Protein AF-A7SAF2-F1 (afdb_monomer)

Radius of gyration: 16.88 Å; Cα contacts (8 Å, |Δi|>4): 265; chains: 1; bounding box: 39×34×46 Å

InterPro domains:
  IPR001452 SH3 domain [PF00018] (9-54)
  IPR001452 SH3 domain [PF00018] (79-121)
  IPR001452 SH3 domain [PR00452] (86-101)
  IPR001452 SH3 domain [PR00452] (103-112)
  IPR001452 SH3 domain [PR00452] (115-127)
  IPR001452 SH3 domain [PS50002] (3-62)
  IPR001452 SH3 domain [PS50002] (69-127)
  IPR001452 SH3 domain [SM00326] (6-61)
  IPR001452 SH3 domain [SM00326] (72-127)
  IPR036028 SH3-like domain superfamily [SSF50044] (4-62)
  IPR036028 SH3-like domain superfamily [SSF50044] (69-125)
  IPR051228 NADPH Oxidase and PX Domain-Containing [PTHR15706] (1-126)

Foldseek 3Di:
DPDQFFKKFFQDFDDDPDPQADTDDGGFIWGFDDDDPVQWTWTDGVNDTHIDGNVRIAGPPPVGVCVPPPWQKWAQCDWDDDPDPQADTDDHGFMWTFPADDPVQWTFIAGPVRDTHTDGNVRTHSD

Secondary structure (DSSP, 8-state):
----PEEEEE-S-B---STTBPPB-TT-EEEEEEE-TTSEEEEEETTEEEEEEGGGEEETTS--TT-STT-EEEEE-S-B--SSTTB--B-TT-EEEEEEE-TTSEEEEEETT--EEEEEGGGEE--

pLDDT: mean 86.02, std 12.87, range [39.53, 97.69]

Solvent-accessible surface area (backbone atoms only — not comparable to full-atom values): 7210 Å² total; per-residue (Å²): 1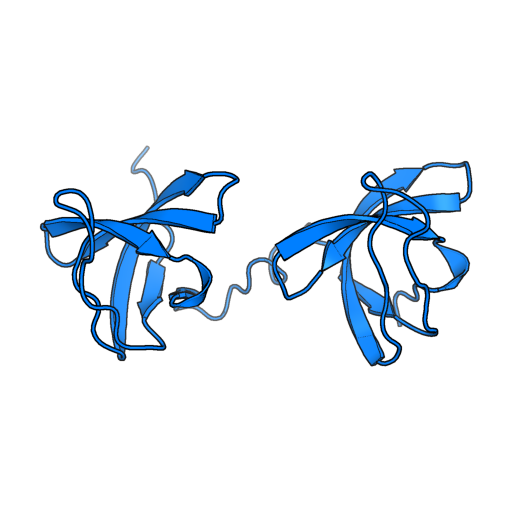31,85,83,84,59,55,51,26,26,25,72,44,70,38,78,52,86,52,93,62,34,40,73,43,49,52,74,40,66,30,36,46,76,42,83,49,97,85,49,42,28,34,29,37,44,96,86,48,75,22,37,38,59,44,93,34,49,41,53,62,81,71,54,43,94,68,60,44,92,82,49,46,60,27,39,25,78,37,72,42,78,51,90,53,88,66,34,39,64,41,53,56,78,41,58,32,34,55,79,42,83,48,92,88,44,45,23,35,29,35,40,88,85,70,49,69,18,36,34,62,43,93,32,51,40,71,126

Structure (mmCIF, N/CA/C/O backbone):
data_AF-A7SAF2-F1
#
_entry.id   AF-A7SAF2-F1
#
loop_
_atom_site.group_PDB
_atom_site.id
_atom_site.type_symbol
_atom_site.label_atom_id
_atom_site.label_alt_id
_atom_site.label_comp_id
_atom_site.label_asym_id
_atom_site.label_entity_id
_atom_site.label_seq_id
_atom_site.pdbx_PDB_ins_code
_atom_site.Cartn_x
_atom_site.Cartn_y
_atom_site.Cartn_z
_atom_site.occupancy
_atom_site.B_iso_or_equiv
_atom_site.auth_seq_id
_atom_site.auth_comp_id
_atom_site.auth_asym_id
_atom_site.auth_atom_id
_atom_site.pdbx_PDB_model_num
ATOM 1 N N . GLU A 1 1 ? -13.493 24.081 5.739 1.00 39.53 1 GLU A N 1
ATOM 2 C CA . GLU A 1 1 ? -14.366 23.139 5.001 1.00 39.53 1 GLU A CA 1
ATOM 3 C C . GLU A 1 1 ? -14.727 21.943 5.888 1.00 39.53 1 GLU A C 1
ATOM 5 O O . GLU A 1 1 ? -14.028 21.758 6.883 1.00 39.53 1 GLU A O 1
ATOM 10 N N . PRO A 1 2 ? -15.789 21.156 5.610 1.00 46.47 2 PRO A N 1
ATOM 11 C CA . PRO A 1 2 ? -15.938 19.847 6.243 1.00 46.47 2 PRO A CA 1
ATOM 12 C C . PRO A 1 2 ? -14.807 18.931 5.760 1.00 46.47 2 PRO A C 1
ATOM 14 O O . PRO A 1 2 ? -14.522 18.875 4.567 1.00 46.47 2 PRO A O 1
ATOM 17 N N . ILE A 1 3 ? -14.146 18.249 6.690 1.00 53.81 3 ILE A N 1
ATOM 18 C CA . ILE A 1 3 ? -13.147 17.231 6.366 1.00 53.81 3 ILE A CA 1
ATOM 19 C C . ILE A 1 3 ? -13.946 16.025 5.864 1.00 53.81 3 ILE A C 1
ATOM 21 O O . ILE A 1 3 ? -14.709 15.446 6.636 1.00 53.81 3 ILE A O 1
ATOM 25 N N . LEU A 1 4 ? -13.857 15.705 4.572 1.00 65.19 4 LEU A N 1
ATOM 26 C CA . LEU A 1 4 ? -14.392 14.445 4.060 1.00 65.19 4 LEU A CA 1
ATOM 27 C C . LEU A 1 4 ? -13.467 13.336 4.573 1.00 65.19 4 LEU A C 1
ATOM 29 O O . LEU A 1 4 ? -12.283 13.340 4.248 1.00 65.19 4 LEU A O 1
ATOM 33 N N . LEU A 1 5 ? -13.984 12.444 5.415 1.00 71.31 5 LEU A N 1
ATOM 34 C CA . LEU A 1 5 ? -13.257 11.248 5.831 1.00 71.31 5 LEU A CA 1
ATOM 35 C C . LEU A 1 5 ? -13.459 10.160 4.772 1.00 71.31 5 LEU A C 1
ATOM 37 O O . LEU A 1 5 ? -14.546 10.042 4.204 1.00 71.31 5 LEU A O 1
ATOM 41 N N . GLU A 1 6 ? -12.413 9.386 4.489 1.00 81.88 6 GLU A N 1
ATOM 42 C CA . GLU A 1 6 ? -12.507 8.264 3.555 1.00 81.88 6 GLU A CA 1
ATOM 43 C C . GLU A 1 6 ? -13.240 7.090 4.221 1.00 81.88 6 GLU A C 1
ATOM 45 O O . GLU A 1 6 ? -12.875 6.674 5.324 1.00 81.88 6 GLU A O 1
ATOM 50 N N . GLN A 1 7 ? -14.247 6.530 3.545 1.00 88.06 7 GLN A N 1
ATOM 51 C CA . GLN A 1 7 ? -15.002 5.384 4.051 1.00 88.06 7 GLN A CA 1
ATOM 52 C C . GLN A 1 7 ? -14.428 4.058 3.574 1.00 88.06 7 GLN A C 1
ATOM 54 O O . GLN A 1 7 ? -14.277 3.815 2.376 1.00 88.06 7 GLN A O 1
ATOM 59 N N . TYR A 1 8 ? -14.210 3.157 4.527 1.00 90.19 8 TYR A N 1
ATOM 60 C CA . 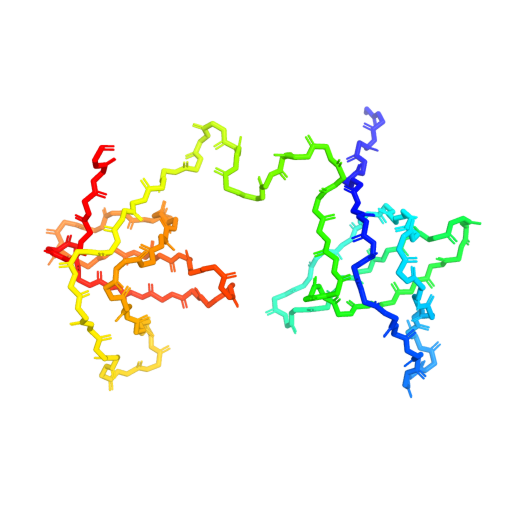TYR A 1 8 ? -13.754 1.798 4.272 1.00 90.19 8 TYR A CA 1
ATOM 61 C C . TYR A 1 8 ? -14.736 0.783 4.846 1.00 90.19 8 TYR A C 1
ATOM 63 O O . TYR A 1 8 ? -15.403 1.020 5.850 1.00 90.19 8 TYR A O 1
ATOM 71 N N . VAL A 1 9 ? -14.828 -0.369 4.197 1.00 90.94 9 VAL A N 1
ATOM 72 C CA . VAL A 1 9 ? -15.553 -1.550 4.639 1.00 90.94 9 VAL A CA 1
ATOM 73 C C . VAL A 1 9 ? -14.563 -2.516 5.267 1.00 90.94 9 VAL A C 1
ATOM 75 O O . VAL A 1 9 ? -13.537 -2.859 4.689 1.00 90.94 9 VAL A O 1
ATOM 78 N N . VAL A 1 10 ? -14.892 -2.996 6.454 1.00 91.62 10 VAL A N 1
ATOM 79 C CA . VAL A 1 10 ? -14.172 -4.090 7.091 1.00 91.62 10 VAL A CA 1
ATOM 80 C C . VAL A 1 10 ? -14.426 -5.367 6.300 1.00 91.62 10 VAL A C 1
ATOM 82 O O . VAL A 1 10 ? -15.571 -5.798 6.177 1.00 91.62 10 VAL A O 1
ATOM 85 N N . ILE A 1 11 ? -13.376 -6.024 5.826 1.00 89.31 11 ILE A N 1
ATOM 86 C CA . ILE A 1 11 ? -13.491 -7.288 5.082 1.00 89.31 11 ILE A CA 1
ATOM 87 C C . ILE A 1 11 ? -13.254 -8.526 5.942 1.00 89.31 11 ILE A C 1
ATOM 89 O O . ILE A 1 11 ? -13.710 -9.615 5.602 1.00 89.31 11 ILE A O 1
ATOM 93 N N . THR A 1 12 ? -12.575 -8.368 7.079 1.00 88.38 12 THR A N 1
ATOM 94 C CA . THR A 1 12 ? -12.246 -9.464 7.998 1.00 88.38 12 THR A CA 1
ATOM 95 C C . THR A 1 12 ? -12.494 -9.043 9.445 1.00 88.38 12 THR A C 1
ATOM 97 O O . THR A 1 12 ?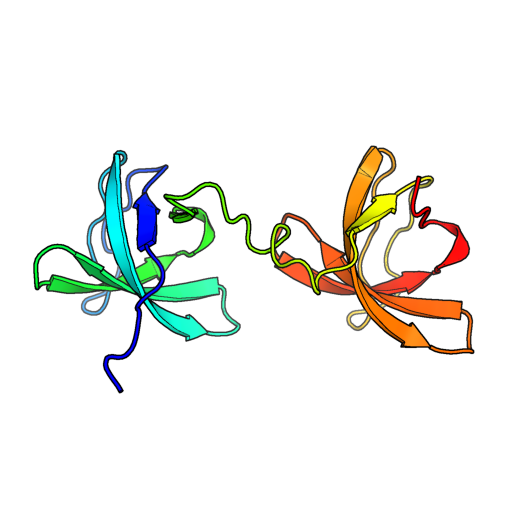 -12.195 -7.917 9.832 1.00 88.38 12 THR A O 1
ATOM 100 N N . ASP A 1 13 ? -13.022 -9.953 10.266 1.00 89.25 13 ASP A N 1
ATOM 101 C CA . ASP A 1 13 ? -13.207 -9.712 11.700 1.00 89.25 13 ASP A CA 1
ATOM 102 C C . ASP A 1 13 ? -11.854 -9.486 12.397 1.00 89.25 13 ASP A C 1
ATOM 104 O O . ASP A 1 13 ? -10.936 -10.302 12.278 1.00 89.25 13 ASP A O 1
ATOM 108 N N . TYR A 1 14 ? -11.751 -8.426 13.200 1.00 89.25 14 TYR A N 1
ATOM 109 C CA . TYR A 1 14 ? -10.584 -8.151 14.038 1.00 89.25 14 TYR A CA 1
ATOM 110 C C . TYR A 1 14 ? -11.006 -8.033 15.500 1.00 89.25 14 TYR A C 1
ATOM 112 O O . TYR A 1 14 ? -11.898 -7.262 15.858 1.00 89.25 14 TYR A O 1
ATOM 120 N N . LYS A 1 15 ? -10.348 -8.799 16.372 1.00 89.81 15 LYS A N 1
ATOM 121 C CA . LYS A 1 15 ? -10.524 -8.671 17.820 1.00 89.81 15 LYS A CA 1
ATOM 122 C C . LYS A 1 15 ? -9.405 -7.819 18.375 1.00 89.81 15 LYS A C 1
ATOM 124 O O . LYS A 1 15 ? -8.238 -8.164 18.202 1.00 89.81 15 LYS A O 1
ATOM 129 N N . LYS A 1 16 ? -9.780 -6.759 19.089 1.00 87.31 16 LYS A N 1
ATOM 130 C CA . LYS A 1 16 ? -8.829 -5.836 19.700 1.00 87.31 16 LYS A CA 1
ATOM 131 C C . LYS A 1 16 ? -7.799 -6.585 20.544 1.00 87.31 16 LYS A C 1
ATOM 133 O O . LYS A 1 16 ? -8.163 -7.428 21.370 1.00 87.31 16 LYS A O 1
ATOM 138 N N . THR A 1 17 ? -6.522 -6.274 20.343 1.00 82.25 17 THR A N 1
ATOM 139 C CA . THR A 1 17 ? -5.417 -6.892 21.093 1.00 82.25 17 THR A CA 1
ATOM 140 C C . THR A 1 17 ? -4.834 -5.933 22.123 1.00 82.25 17 THR A C 1
ATOM 142 O O . THR A 1 17 ? -4.358 -6.369 23.172 1.00 82.25 17 THR A O 1
ATOM 145 N N . GLN A 1 18 ? -4.942 -4.626 21.873 1.00 83.62 18 GLN A N 1
ATOM 146 C CA . GLN A 1 18 ? -4.506 -3.569 22.780 1.00 83.62 18 GLN A CA 1
ATOM 147 C C . GLN A 1 18 ? -5.678 -2.700 23.246 1.00 83.62 18 GLN A C 1
ATOM 149 O O . GLN A 1 18 ? -6.766 -2.701 22.679 1.00 83.62 18 GLN A O 1
ATOM 154 N N . GLN A 1 19 ? -5.456 -1.919 24.306 1.00 81.62 19 GLN A N 1
ATOM 155 C CA . GLN A 1 19 ? -6.486 -1.029 24.856 1.00 81.62 19 GLN A CA 1
ATOM 156 C C . GLN A 1 19 ? -6.921 0.069 23.872 1.00 81.62 19 GLN A C 1
ATOM 158 O O . GLN A 1 19 ? -8.042 0.555 23.971 1.00 81.62 19 GLN A O 1
ATOM 163 N N . LYS A 1 20 ? -6.032 0.460 22.952 1.00 83.19 20 LYS A N 1
ATOM 164 C CA . LYS A 1 20 ? -6.261 1.512 21.953 1.00 83.19 20 LYS A CA 1
ATOM 165 C C . LYS A 1 20 ? -6.853 0.985 20.642 1.00 83.19 20 LYS A C 1
ATOM 167 O O . LYS A 1 20 ? -7.105 1.779 19.739 1.00 83.19 20 LYS A O 1
ATOM 172 N N . ASP A 1 21 ? -7.032 -0.327 20.544 1.00 87.50 21 ASP A N 1
ATOM 173 C CA . ASP A 1 21 ? -7.546 -0.985 19.355 1.00 87.50 21 ASP A CA 1
ATOM 174 C C . ASP A 1 21 ? -9.073 -1.014 19.368 1.00 87.50 21 ASP A C 1
ATOM 176 O O . ASP A 1 21 ? -9.705 -1.126 20.428 1.00 87.50 21 ASP A O 1
ATOM 180 N N . LEU A 1 22 ? -9.654 -1.026 18.174 1.00 88.31 22 LEU A N 1
ATOM 181 C CA . LEU A 1 22 ? -11.081 -1.232 17.979 1.00 88.31 22 LEU A CA 1
ATOM 182 C C . LEU A 1 22 ? -11.384 -2.703 17.651 1.00 88.31 22 LEU A C 1
ATOM 184 O O . LEU A 1 22 ? -10.570 -3.388 17.035 1.00 88.31 22 LEU A O 1
ATOM 188 N N . ASN A 1 23 ? -12.560 -3.206 18.034 1.00 88.69 23 ASN A N 1
ATOM 189 C CA . ASN A 1 23 ? -13.055 -4.455 17.451 1.00 88.69 23 ASN A CA 1
ATOM 190 C C . ASN A 1 23 ? -13.678 -4.152 16.091 1.00 88.69 23 ASN A C 1
ATOM 192 O O . ASN A 1 23 ? -14.505 -3.251 15.990 1.00 88.69 23 ASN A O 1
ATOM 196 N N . LEU A 1 24 ? -13.341 -4.949 15.085 1.00 89.75 24 LEU A N 1
ATOM 197 C CA . LEU A 1 24 ? -13.960 -4.873 13.771 1.00 89.75 24 LEU A CA 1
ATOM 198 C C . LEU A 1 24 ? -14.765 -6.129 13.482 1.00 89.75 24 LEU A C 1
ATOM 200 O O . LEU A 1 24 ? -14.370 -7.242 13.844 1.00 89.75 24 LEU A O 1
ATOM 204 N N . ARG A 1 25 ? -15.874 -5.943 12.773 1.00 92.31 25 ARG A N 1
ATOM 205 C CA . ARG A 1 25 ? -16.660 -7.028 12.204 1.00 92.31 25 ARG A CA 1
ATOM 206 C C . ARG A 1 25 ? -16.782 -6.829 10.703 1.00 92.31 25 ARG A C 1
ATOM 208 O O . ARG A 1 25 ? -17.095 -5.728 10.254 1.00 92.31 25 ARG A O 1
ATOM 215 N N . ALA A 1 26 ? -16.570 -7.896 9.943 1.00 90.31 26 ALA A N 1
ATOM 216 C CA . ALA A 1 26 ? -16.717 -7.891 8.500 1.00 90.31 26 ALA A CA 1
ATOM 217 C C . ALA A 1 26 ? -18.093 -7.333 8.094 1.00 90.31 26 ALA A C 1
ATOM 219 O O . ALA A 1 26 ? -19.131 -7.695 8.659 1.00 90.31 26 ALA A O 1
ATOM 220 N N . GLY A 1 27 ? -18.082 -6.422 7.125 1.00 88.19 27 GLY A N 1
ATOM 221 C CA . GLY A 1 27 ? -19.228 -5.654 6.651 1.00 88.19 27 GLY A CA 1
ATOM 222 C C . GLY A 1 27 ? -19.471 -4.330 7.381 1.00 88.19 27 GLY A C 1
ATOM 223 O O . GLY A 1 27 ? -20.319 -3.562 6.925 1.00 88.19 27 GLY A O 1
ATOM 224 N N . ASN A 1 28 ? -18.769 -4.028 8.482 1.00 92.12 28 ASN A N 1
ATOM 225 C CA . ASN A 1 28 ? -18.844 -2.697 9.088 1.00 92.12 28 ASN A CA 1
ATOM 226 C C . ASN A 1 28 ? -18.223 -1.638 8.180 1.00 92.12 28 ASN A C 1
ATOM 228 O O . ASN A 1 28 ? -17.289 -1.922 7.438 1.00 92.12 28 ASN A O 1
ATOM 232 N N . VAL A 1 29 ? -18.744 -0.418 8.270 1.00 91.44 29 VAL A N 1
ATOM 233 C CA . VAL A 1 29 ? -18.180 0.758 7.607 1.00 91.44 29 VAL A CA 1
ATOM 234 C C . VAL A 1 29 ? -17.482 1.590 8.659 1.00 91.44 29 VAL A C 1
ATOM 236 O O . VAL A 1 29 ? -18.049 1.801 9.727 1.00 91.44 29 VAL A O 1
ATOM 239 N N . VAL A 1 30 ? -16.277 2.043 8.350 1.00 92.19 30 VAL A N 1
ATOM 240 C CA . VAL A 1 30 ? -15.490 2.912 9.215 1.00 92.19 30 VAL A CA 1
ATOM 241 C C . VAL A 1 30 ? -15.055 4.152 8.449 1.00 92.19 30 VAL A C 1
ATOM 243 O O . VAL A 1 30 ? -14.757 4.071 7.255 1.00 92.19 30 VAL A O 1
ATOM 246 N N . ASP A 1 31 ? -14.993 5.281 9.145 1.00 90.44 31 ASP A N 1
ATOM 247 C CA . ASP A 1 31 ? -14.415 6.514 8.620 1.00 90.44 31 ASP A CA 1
ATOM 248 C C . ASP A 1 31 ? -12.937 6.582 9.035 1.00 90.44 31 ASP A C 1
ATOM 250 O O . ASP A 1 31 ? -12.607 6.546 10.225 1.00 90.44 31 ASP A O 1
ATOM 254 N N . VAL A 1 32 ? -12.022 6.659 8.067 1.00 89.19 32 VAL A N 1
ATOM 255 C CA . VAL A 1 32 ? -10.580 6.737 8.341 1.00 89.19 32 VAL A CA 1
ATOM 256 C C . VAL A 1 32 ? -10.199 8.172 8.686 1.00 89.19 32 VAL A C 1
ATOM 258 O O . VAL A 1 32 ? -10.348 9.084 7.877 1.00 89.19 32 VAL A O 1
ATOM 261 N N . ILE A 1 33 ? -9.668 8.359 9.895 1.00 88.75 33 ILE A N 1
ATOM 262 C CA . ILE A 1 33 ? -9.240 9.662 10.422 1.00 88.75 33 ILE A CA 1
ATOM 263 C C . ILE A 1 33 ? -7.739 9.866 10.225 1.00 88.75 33 ILE A C 1
ATOM 265 O O . ILE A 1 33 ? -7.297 10.971 9.912 1.00 88.75 33 ILE A O 1
ATOM 269 N N . GLN A 1 34 ? -6.936 8.821 10.442 1.00 85.06 34 GLN A N 1
ATOM 270 C CA . GLN A 1 34 ? -5.481 8.909 10.327 1.00 85.06 34 GLN A CA 1
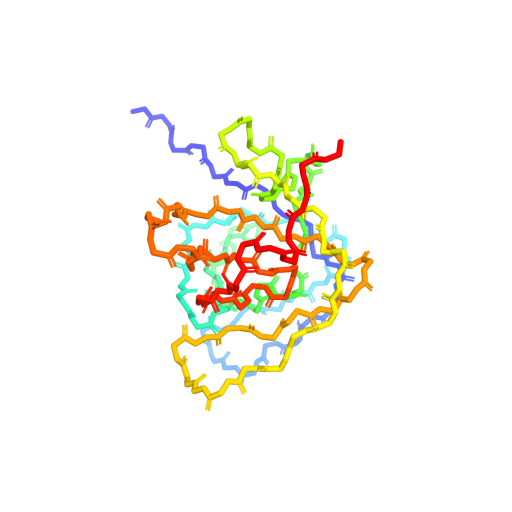ATOM 271 C C . GLN A 1 34 ? -4.884 7.591 9.842 1.00 85.06 34 GLN A C 1
ATOM 273 O O . GLN A 1 34 ? -5.136 6.540 10.422 1.00 85.06 34 GLN A O 1
ATOM 278 N N . LYS A 1 35 ? -4.012 7.663 8.835 1.00 84.81 35 LYS A N 1
ATOM 279 C CA . LYS A 1 35 ? -3.182 6.543 8.377 1.00 84.81 35 LYS A CA 1
ATOM 280 C C . LYS A 1 35 ? -1.772 6.704 8.949 1.00 84.81 35 LYS A C 1
ATOM 282 O O . LYS A 1 35 ? -1.264 7.823 9.018 1.00 84.81 35 LYS A O 1
ATOM 287 N N . ASN A 1 36 ? -1.144 5.618 9.389 1.00 79.62 36 ASN A N 1
ATOM 288 C CA . ASN A 1 36 ? 0.277 5.623 9.731 1.00 79.62 36 ASN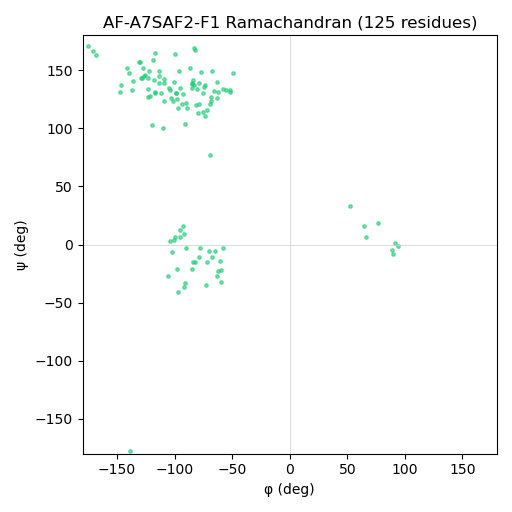 A CA 1
ATOM 289 C C . ASN A 1 36 ? 1.062 4.651 8.844 1.00 79.62 36 ASN A C 1
ATOM 291 O O . ASN A 1 36 ? 0.504 3.712 8.278 1.00 79.62 36 ASN A O 1
ATOM 295 N N . GLU A 1 37 ? 2.371 4.874 8.755 1.00 73.62 37 GLU A N 1
ATOM 296 C CA . GLU A 1 37 ? 3.290 4.098 7.908 1.00 73.62 37 GLU A CA 1
ATOM 297 C C . GLU A 1 37 ? 3.474 2.647 8.381 1.00 73.62 37 GLU A C 1
ATOM 299 O O . GLU A 1 37 ? 4.036 1.821 7.674 1.00 73.62 37 GLU A O 1
ATOM 304 N N . HIS A 1 38 ? 2.991 2.304 9.579 1.00 76.44 38 HIS A N 1
ATOM 305 C CA . HIS A 1 38 ? 3.130 0.969 10.159 1.00 76.44 38 HIS A CA 1
ATOM 306 C C . HIS A 1 38 ? 1.936 0.059 9.813 1.00 76.44 38 HIS A C 1
ATOM 308 O O . HIS A 1 38 ? 1.796 -1.017 10.397 1.00 76.44 38 HIS A O 1
ATOM 314 N N . GLY A 1 39 ? 1.046 0.495 8.914 1.00 81.00 39 GLY A N 1
ATOM 315 C CA . GLY A 1 39 ? -0.123 -0.276 8.484 1.00 81.00 39 GLY A CA 1
ATOM 316 C C . GLY A 1 39 ? -1.270 -0.295 9.497 1.00 81.00 39 GLY A C 1
ATOM 317 O O . GLY A 1 39 ? -2.140 -1.162 9.418 1.00 81.00 39 GLY A O 1
ATOM 318 N N . TRP A 1 40 ? -1.284 0.642 10.451 1.00 89.38 40 TRP A N 1
ATOM 319 C CA . TRP A 1 40 ? -2.3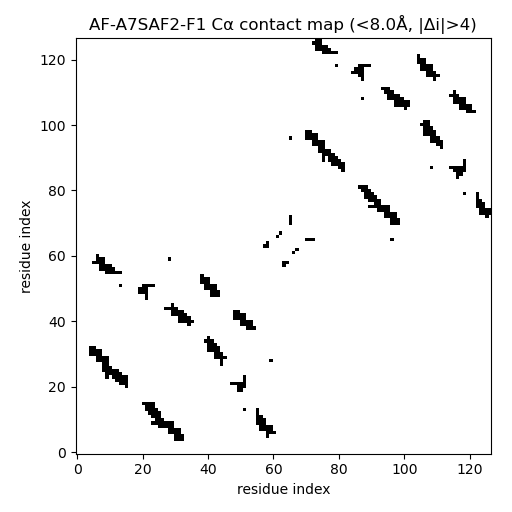89 0.829 11.391 1.00 89.38 40 TRP A CA 1
ATOM 320 C C . TRP A 1 40 ? -3.095 2.141 11.110 1.00 89.38 40 TRP A C 1
ATOM 322 O O . TRP A 1 40 ? -2.464 3.193 11.012 1.00 89.38 40 TRP A O 1
ATOM 332 N N . TRP A 1 41 ? -4.413 2.086 11.003 1.00 91.25 41 TRP A N 1
ATOM 333 C CA . TRP A 1 41 ? -5.242 3.249 10.738 1.00 91.25 41 TRP A CA 1
ATOM 334 C C . TRP A 1 41 ? -6.126 3.539 11.943 1.00 91.25 41 TRP A C 1
ATOM 336 O O . TRP A 1 41 ? -6.634 2.630 12.598 1.00 91.25 41 TRP A O 1
ATOM 346 N N . PHE A 1 42 ? -6.262 4.816 12.270 1.00 90.94 42 PHE A N 1
ATOM 347 C CA . PHE A 1 42 ? -7.168 5.306 13.290 1.00 90.94 42 PHE A CA 1
ATOM 348 C C . PHE A 1 42 ? -8.503 5.616 12.632 1.00 90.94 42 PHE A C 1
ATOM 350 O O . PHE A 1 42 ? -8.558 6.412 11.689 1.00 90.94 42 PHE A O 1
ATOM 357 N N . VAL A 1 43 ? -9.557 4.973 13.121 1.00 93.38 43 VAL A N 1
ATOM 358 C CA . VAL A 1 43 ? -10.878 5.007 12.498 1.00 93.38 43 VAL A CA 1
ATOM 359 C C . VAL A 1 43 ? -11.967 5.351 13.504 1.00 93.38 43 VAL A C 1
ATOM 361 O O . VAL A 1 43 ? -11.790 5.135 14.706 1.00 93.38 43 VAL A O 1
ATOM 364 N N . ASP A 1 44 ? -13.085 5.860 12.994 1.00 92.62 44 ASP A N 1
ATOM 365 C CA . ASP A 1 44 ? -14.360 5.968 13.702 1.00 92.62 44 ASP A CA 1
ATOM 366 C C . ASP A 1 44 ? -15.318 4.874 13.222 1.00 92.62 44 ASP A C 1
ATOM 368 O O . ASP A 1 44 ? -15.560 4.729 12.021 1.00 92.62 44 ASP A O 1
ATOM 372 N N . LEU A 1 45 ? -15.850 4.096 14.162 1.00 90.69 45 LEU A N 1
ATOM 373 C CA . LEU A 1 45 ? -16.935 3.146 13.939 1.00 90.69 45 LEU A CA 1
ATOM 374 C C . LEU A 1 45 ? -18.115 3.547 14.824 1.00 90.69 45 LEU A C 1
ATOM 376 O O . LEU A 1 45 ? -18.113 3.279 16.025 1.00 90.69 45 LEU A O 1
ATOM 380 N N . ASP A 1 46 ? -19.131 4.170 14.230 1.00 88.00 46 ASP A N 1
ATOM 381 C CA . ASP A 1 46 ? -20.363 4.571 14.924 1.00 88.00 46 ASP A CA 1
ATOM 382 C C . ASP A 1 46 ? -20.121 5.401 16.216 1.00 88.00 46 ASP A C 1
ATOM 384 O O . ASP A 1 46 ? -20.885 5.314 17.184 1.00 88.00 46 ASP A O 1
ATOM 388 N N . GLY A 1 47 ? -19.065 6.223 16.249 1.00 86.00 47 GLY A N 1
ATOM 389 C CA . GLY A 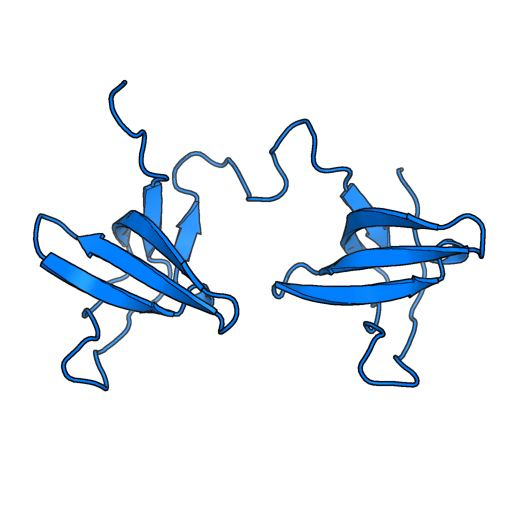1 47 ? -18.668 7.060 17.387 1.00 86.00 47 GLY A CA 1
ATOM 390 C C . GLY A 1 47 ? -17.629 6.424 18.320 1.00 86.00 47 GLY A C 1
ATOM 391 O O . GLY A 1 47 ? -17.230 7.057 19.305 1.00 86.00 47 GLY A O 1
ATOM 392 N N . GLU A 1 48 ? -17.197 5.187 18.058 1.00 91.12 48 GLU A N 1
ATOM 393 C CA . GLU A 1 48 ? -16.097 4.533 18.766 1.00 91.12 48 GLU A CA 1
ATOM 394 C C . GLU A 1 48 ? -14.793 4.676 17.968 1.00 91.12 48 GLU A C 1
ATOM 396 O O . GLU A 1 48 ? -14.653 4.174 16.854 1.00 91.12 48 GLU A O 1
ATOM 401 N N . LEU A 1 49 ? -13.816 5.355 18.572 1.00 92.12 49 LEU A N 1
ATOM 402 C CA . LEU A 1 49 ? -12.522 5.634 17.958 1.00 92.12 49 LEU A CA 1
ATOM 403 C C . LEU A 1 49 ? -11.471 4.603 18.367 1.00 92.12 49 LEU A C 1
ATOM 405 O O . LEU A 1 49 ? -11.302 4.322 19.559 1.00 92.12 49 LEU A O 1
ATOM 409 N N . GLY A 1 50 ? -10.687 4.111 17.410 1.00 92.00 50 GLY A N 1
ATOM 410 C CA . GLY A 1 50 ? -9.606 3.178 17.717 1.00 92.00 50 GLY A CA 1
ATOM 411 C C . GLY A 1 50 ? -8.677 2.878 16.550 1.00 92.00 50 GLY A C 1
ATOM 412 O O . GLY A 1 50 ? -8.957 3.202 15.398 1.00 92.00 50 GLY A O 1
ATOM 413 N N . TRP A 1 51 ? -7.542 2.259 16.872 1.00 92.75 51 TRP A N 1
ATOM 414 C CA . TRP A 1 51 ? -6.584 1.782 15.878 1.00 92.75 51 TRP A CA 1
ATOM 415 C C . TRP A 1 51 ? -6.966 0.397 15.372 1.00 92.75 51 TRP A C 1
ATOM 417 O O . TRP A 1 51 ? -7.339 -0.487 16.148 1.00 92.75 51 TRP A O 1
ATOM 427 N N . VAL A 1 52 ? -6.832 0.204 14.067 1.00 92.12 52 VAL A N 1
ATOM 428 C CA . VAL A 1 52 ? -7.114 -1.063 13.397 1.00 92.12 52 VAL A CA 1
ATOM 429 C C . VAL A 1 52 ? -6.091 -1.343 12.300 1.00 92.12 52 VAL A C 1
ATOM 431 O O . VAL A 1 52 ? -5.517 -0.405 11.745 1.00 92.12 52 VAL A O 1
ATOM 434 N N . PRO A 1 53 ? -5.827 -2.618 11.982 1.00 88.88 53 PRO A N 1
ATOM 435 C CA . PRO A 1 53 ? -4.944 -2.970 10.879 1.00 88.88 53 PRO A CA 1
ATOM 436 C C . PRO A 1 53 ? -5.580 -2.597 9.533 1.00 88.88 53 PRO A C 1
ATOM 438 O O . PRO A 1 53 ? -6.689 -3.030 9.222 1.00 88.88 53 PRO A O 1
ATOM 441 N N . ALA A 1 54 ? -4.849 -1.841 8.713 1.00 86.81 54 ALA A N 1
ATOM 442 C CA . ALA A 1 54 ? -5.295 -1.404 7.389 1.00 86.81 54 ALA A CA 1
ATOM 443 C C . ALA A 1 54 ? -5.618 -2.579 6.454 1.00 86.81 54 ALA A C 1
ATOM 445 O O . ALA A 1 54 ? -6.554 -2.512 5.671 1.00 86.81 54 ALA A O 1
ATOM 446 N N . SER A 1 55 ? -4.908 -3.704 6.601 1.00 85.19 55 SER A N 1
ATOM 447 C CA . SER A 1 55 ? -5.113 -4.921 5.802 1.00 85.19 55 SER A CA 1
ATOM 448 C C . SER A 1 55 ? -6.472 -5.607 6.001 1.00 85.19 55 SER A C 1
ATOM 450 O O . SER A 1 55 ? -6.763 -6.589 5.324 1.00 85.19 55 SER A O 1
ATOM 452 N N . TYR A 1 56 ? -7.294 -5.124 6.938 1.00 88.44 56 TYR A N 1
ATOM 453 C CA . TYR A 1 56 ? -8.638 -5.633 7.223 1.00 88.44 56 TYR A CA 1
ATOM 454 C C . TYR A 1 56 ? -9.726 -4.707 6.657 1.00 88.44 56 TYR A C 1
ATOM 456 O O . TYR A 1 56 ? -10.913 -4.965 6.877 1.00 88.44 56 TYR A O 1
ATOM 464 N N . LEU A 1 57 ? -9.330 -3.642 5.956 1.00 88.50 57 LEU A N 1
ATOM 465 C CA . LEU A 1 57 ? -10.188 -2.602 5.404 1.00 88.50 57 LEU A CA 1
ATOM 466 C C . LEU A 1 57 ? -10.068 -2.569 3.873 1.00 88.50 57 LEU A C 1
ATOM 468 O O . LEU A 1 57 ? -8.976 -2.704 3.332 1.00 88.50 57 LEU A O 1
ATOM 472 N N . GLU A 1 58 ? -11.182 -2.334 3.184 1.00 85.50 58 GLU A N 1
ATOM 473 C CA . GLU A 1 58 ? -11.240 -2.046 1.744 1.00 85.50 58 GLU A CA 1
ATOM 474 C C . GLU A 1 58 ? -12.060 -0.774 1.489 1.00 85.50 58 GLU A C 1
ATOM 476 O O . GLU A 1 58 ? -13.050 -0.557 2.183 1.00 85.50 58 GLU A O 1
ATOM 481 N N . PRO A 1 59 ? -11.709 0.079 0.517 1.00 83.50 59 PRO A N 1
ATOM 482 C CA . PRO A 1 59 ? -12.486 1.282 0.214 1.00 83.50 59 PRO A CA 1
ATOM 483 C C . PRO A 1 59 ? -13.947 0.975 -0.141 1.00 83.50 59 PRO A C 1
ATOM 485 O O . PRO A 1 59 ? -14.236 0.086 -0.943 1.00 83.50 59 PRO A O 1
ATOM 488 N N . ARG A 1 60 ? -14.893 1.728 0.434 1.00 79.62 60 ARG A N 1
ATOM 489 C CA . ARG A 1 60 ? -16.336 1.474 0.270 1.00 79.62 60 ARG A CA 1
ATOM 490 C C . ARG A 1 60 ? -16.878 1.846 -1.110 1.00 79.62 60 ARG A C 1
ATOM 492 O O . ARG A 1 60 ? -17.772 1.162 -1.603 1.00 79.62 60 ARG A O 1
ATOM 499 N N . ASP A 1 61 ? -16.352 2.904 -1.719 1.00 65.94 61 ASP A N 1
ATOM 500 C CA . ASP A 1 61 ? -16.886 3.469 -2.967 1.00 65.94 61 ASP A CA 1
ATOM 501 C C . ASP A 1 61 ? -16.180 2.956 -4.230 1.00 65.94 61 ASP A C 1
ATOM 503 O O . ASP A 1 61 ? -16.357 3.508 -5.313 1.00 65.94 61 ASP A O 1
ATOM 507 N N . GLY A 1 62 ? -15.370 1.898 -4.122 1.00 53.22 62 GLY A N 1
ATOM 508 C CA . GLY A 1 62 ? -14.579 1.413 -5.255 1.00 53.22 62 GLY A CA 1
ATOM 509 C C . GLY A 1 62 ? -13.506 2.405 -5.711 1.00 53.22 62 GLY A C 1
ATOM 510 O O . GLY A 1 62 ? -12.834 2.143 -6.696 1.00 53.22 62 GLY A O 1
ATOM 511 N N . THR A 1 63 ? -13.302 3.504 -4.980 1.00 51.34 63 THR A N 1
ATOM 512 C CA . THR A 1 63 ? -12.072 4.287 -5.017 1.00 51.34 63 THR A CA 1
ATOM 513 C C . THR A 1 63 ? -10.994 3.428 -4.375 1.00 51.34 63 THR A C 1
ATOM 515 O O . THR A 1 63 ? -10.683 3.587 -3.193 1.00 51.34 63 THR A O 1
ATOM 518 N N . SER A 1 64 ? -10.481 2.439 -5.108 1.00 54.19 64 SER A N 1
ATOM 519 C CA . SER A 1 64 ? -9.217 1.831 -4.717 1.00 54.19 64 SER A CA 1
ATOM 520 C C . SER A 1 64 ? -8.226 2.974 -4.456 1.00 54.19 64 SER A C 1
ATOM 522 O O . SER A 1 64 ? -8.297 4.010 -5.118 1.00 54.19 64 SER A O 1
ATOM 524 N N . GLU A 1 65 ? -7.285 2.836 -3.519 1.00 54.94 65 GLU A N 1
ATOM 525 C CA . GLU A 1 65 ? -6.181 3.811 -3.429 1.00 54.94 65 GLU A CA 1
ATOM 526 C C . GLU A 1 65 ? -5.394 3.881 -4.755 1.00 54.94 65 GLU A C 1
ATOM 528 O O . GLU A 1 65 ? -4.522 4.714 -4.885 1.00 54.94 65 GLU A O 1
ATOM 533 N N . PHE A 1 66 ? -5.730 3.057 -5.753 1.00 49.69 66 PHE A N 1
ATOM 534 C CA . PHE A 1 66 ? -5.225 3.029 -7.119 1.00 49.69 66 PHE A CA 1
ATOM 535 C C . PHE A 1 66 ? -6.180 3.661 -8.163 1.00 49.69 66 PHE A C 1
ATOM 537 O O . PHE A 1 66 ? -5.794 3.785 -9.319 1.00 49.69 66 PHE A O 1
ATOM 544 N N . ASP A 1 67 ? -7.402 4.056 -7.781 1.00 50.56 67 ASP A N 1
ATOM 545 C CA . ASP A 1 67 ? -8.422 4.717 -8.624 1.00 50.56 67 ASP A CA 1
ATOM 546 C C . ASP A 1 67 ? -8.388 6.246 -8.498 1.00 50.56 67 ASP A C 1
ATOM 548 O O . ASP A 1 67 ? -9.243 6.945 -9.053 1.00 50.56 67 ASP A O 1
ATOM 552 N N . ASP A 1 68 ? -7.403 6.793 -7.781 1.00 57.81 68 ASP A N 1
ATOM 553 C CA . ASP A 1 68 ? -7.096 8.207 -7.939 1.00 57.81 68 ASP A CA 1
ATOM 554 C C . ASP A 1 68 ? -6.635 8.431 -9.389 1.00 57.81 68 ASP A C 1
ATOM 556 O O . ASP A 1 68 ? -5.710 7.752 -9.846 1.00 57.81 68 ASP A O 1
ATOM 560 N N . PRO A 1 69 ? -7.247 9.358 -10.142 1.00 55.25 69 PRO A N 1
ATOM 561 C CA . PRO A 1 69 ? -6.839 9.636 -11.514 1.00 55.25 69 PRO A CA 1
ATOM 562 C C . PRO A 1 69 ? -5.383 10.126 -11.635 1.00 55.25 69 PRO A C 1
ATOM 564 O O . PRO A 1 69 ? -4.860 10.147 -12.753 1.00 55.25 69 PRO A O 1
ATOM 567 N N . GLU A 1 70 ? -4.728 10.521 -10.536 1.00 62.00 70 GLU A N 1
ATOM 568 C CA . GLU A 1 70 ? -3.295 10.832 -10.495 1.00 62.00 70 GLU A CA 1
ATOM 569 C C . GLU A 1 70 ? -2.399 9.597 -10.289 1.00 62.00 70 GLU A C 1
ATOM 571 O O . GLU A 1 70 ? -1.227 9.638 -10.672 1.00 62.00 70 GLU A O 1
ATOM 576 N N . HIS A 1 71 ? -2.916 8.487 -9.750 1.00 69.38 71 HIS A N 1
ATOM 577 C CA . HIS A 1 71 ? -2.127 7.274 -9.538 1.00 69.38 71 HIS A CA 1
ATOM 578 C C . HIS A 1 71 ? -1.903 6.534 -10.859 1.00 69.38 71 HIS A C 1
ATOM 580 O O . HIS A 1 71 ? -2.816 6.019 -11.506 1.00 69.38 71 HIS A O 1
ATOM 586 N N . VAL A 1 72 ? -0.641 6.476 -11.286 1.00 82.31 72 VAL A N 1
ATOM 587 C CA . VAL A 1 72 ? -0.269 5.835 -12.548 1.00 82.31 72 VAL A CA 1
ATOM 588 C C . VAL A 1 72 ? 0.056 4.366 -12.292 1.00 82.31 72 VAL A C 1
ATOM 590 O O . VAL A 1 72 ? 1.127 4.032 -11.782 1.00 82.31 72 VAL A O 1
ATOM 593 N N . ILE A 1 73 ? -0.875 3.486 -12.664 1.00 89.62 73 ILE A N 1
ATOM 594 C CA . ILE A 1 73 ? -0.730 2.033 -12.520 1.00 89.62 73 ILE A CA 1
ATOM 595 C C . ILE A 1 73 ? 0.058 1.442 -13.690 1.00 89.62 73 ILE A C 1
ATOM 597 O O . ILE A 1 73 ? -0.163 1.799 -14.848 1.00 89.62 73 ILE A O 1
ATOM 601 N N . TYR A 1 74 ? 0.970 0.526 -13.368 1.00 94.12 74 TYR A N 1
ATOM 602 C CA . TYR A 1 74 ? 1.760 -0.256 -14.313 1.00 94.12 74 TYR A CA 1
ATOM 603 C C . TYR A 1 74 ? 1.605 -1.754 -14.028 1.00 94.12 74 TYR A C 1
ATOM 605 O O . TYR A 1 74 ? 1.498 -2.185 -12.877 1.00 94.12 74 TYR A O 1
ATOM 613 N N . TYR A 1 75 ? 1.628 -2.554 -15.088 1.00 94.75 75 TYR A N 1
ATOM 614 C CA . TYR A 1 75 ? 1.687 -4.007 -15.050 1.00 94.75 75 TYR A CA 1
ATOM 615 C C . TYR A 1 75 ? 3.131 -4.472 -14.913 1.00 94.75 75 TYR A C 1
ATOM 617 O O . TYR A 1 75 ? 4.018 -4.013 -15.633 1.00 94.75 75 TYR A O 1
ATOM 625 N N . VAL A 1 76 ? 3.353 -5.428 -14.021 1.00 96.44 76 VAL A N 1
ATOM 626 C CA . VAL A 1 76 ? 4.634 -6.108 -13.883 1.00 96.44 76 VAL A CA 1
ATOM 627 C C . VAL A 1 76 ? 4.744 -7.176 -14.970 1.00 96.44 76 VAL A C 1
ATOM 629 O O . VAL A 1 76 ? 4.021 -8.174 -14.955 1.00 96.44 76 VAL A O 1
ATOM 632 N N . ILE A 1 77 ? 5.667 -6.977 -15.908 1.00 97.06 77 ILE A N 1
ATOM 633 C CA . ILE A 1 77 ? 5.895 -7.852 -17.072 1.00 97.06 77 ILE A CA 1
ATOM 634 C C . ILE A 1 77 ? 7.077 -8.817 -16.895 1.00 97.06 77 ILE A C 1
ATOM 636 O O . ILE A 1 77 ? 7.450 -9.513 -17.836 1.00 97.06 77 ILE A O 1
ATOM 640 N N . GLY A 1 78 ? 7.676 -8.860 -15.705 1.00 96.00 78 GLY A N 1
ATOM 641 C CA . GLY A 1 78 ? 8.689 -9.847 -15.347 1.00 96.00 78 GLY A CA 1
ATOM 642 C C . GLY A 1 78 ? 9.002 -9.840 -13.852 1.00 96.00 78 GLY A C 1
ATOM 643 O O . GLY A 1 78 ? 8.674 -8.893 -13.141 1.00 96.00 78 GLY A O 1
ATOM 644 N N . GLU A 1 79 ? 9.641 -10.901 -13.370 1.00 97.19 79 GLU A N 1
ATOM 645 C CA . GLU A 1 79 ? 9.985 -11.050 -11.952 1.00 97.19 79 GLU A CA 1
ATOM 646 C C . GLU A 1 79 ? 11.313 -10.364 -11.596 1.00 97.19 79 GLU A C 1
ATOM 648 O O . GLU A 1 79 ? 12.308 -10.485 -12.315 1.00 97.19 79 GLU A O 1
ATOM 653 N N . TYR A 1 80 ? 11.344 -9.700 -10.439 1.00 96.88 80 TYR A N 1
ATOM 654 C CA . TYR A 1 80 ? 12.541 -9.089 -9.859 1.00 96.88 80 TYR A CA 1
ATOM 655 C C . TYR A 1 80 ? 12.591 -9.380 -8.357 1.00 96.88 80 TYR A C 1
ATOM 657 O O . TYR A 1 80 ? 11.597 -9.206 -7.656 1.00 96.88 80 TYR A O 1
ATOM 665 N N . ASN A 1 81 ? 13.743 -9.813 -7.845 1.00 96.88 81 ASN A N 1
ATOM 666 C CA . ASN A 1 81 ? 13.956 -9.977 -6.408 1.00 96.88 81 ASN A CA 1
ATOM 667 C C . ASN A 1 81 ? 14.814 -8.819 -5.918 1.00 96.88 81 ASN A C 1
ATOM 669 O O . ASN A 1 81 ? 15.827 -8.527 -6.541 1.00 96.88 81 ASN A O 1
ATOM 673 N N . LYS A 1 82 ? 14.406 -8.194 -4.811 1.00 95.75 82 LYS A N 1
ATOM 674 C CA . LYS A 1 82 ? 15.136 -7.062 -4.237 1.00 95.75 82 LYS A CA 1
ATOM 675 C C . LYS A 1 82 ? 16.540 -7.474 -3.787 1.00 95.75 82 LYS A C 1
ATOM 677 O O . LYS A 1 82 ? 16.694 -8.531 -3.165 1.00 95.75 82 LYS A O 1
ATOM 682 N N . ASP A 1 83 ? 17.517 -6.612 -4.034 1.00 93.75 83 ASP A N 1
ATOM 683 C CA . ASP A 1 83 ? 18.903 -6.793 -3.603 1.00 93.75 83 ASP A CA 1
ATOM 684 C C . ASP A 1 83 ? 19.159 -6.159 -2.224 1.00 93.75 83 ASP A C 1
ATOM 686 O O . ASP A 1 83 ? 19.915 -6.711 -1.417 1.00 93.75 83 ASP A O 1
ATOM 690 N N . ASP A 1 84 ? 18.482 -5.048 -1.903 1.00 95.25 84 ASP A N 1
ATOM 691 C CA . ASP A 1 84 ? 18.551 -4.397 -0.590 1.00 95.25 84 ASP A CA 1
ATOM 692 C C . ASP A 1 84 ? 17.193 -3.883 -0.065 1.00 95.25 84 ASP A C 1
ATOM 694 O O . ASP A 1 84 ? 16.128 -4.137 -0.629 1.00 95.25 84 ASP A O 1
ATOM 698 N N . ASP A 1 85 ? 17.206 -3.237 1.103 1.00 92.81 85 ASP A N 1
ATOM 699 C CA . ASP A 1 85 ? 15.995 -2.801 1.808 1.00 92.81 85 ASP A CA 1
ATOM 700 C C . ASP A 1 85 ? 15.350 -1.523 1.253 1.00 92.81 85 ASP A C 1
ATOM 702 O O . ASP A 1 85 ? 14.222 -1.215 1.634 1.00 92.81 85 ASP A O 1
ATOM 706 N N . SER A 1 86 ? 16.020 -0.803 0.352 1.00 93.06 86 SER A N 1
ATOM 707 C CA . SER A 1 86 ? 15.444 0.324 -0.390 1.00 93.06 86 SER A CA 1
ATOM 708 C C . SER A 1 86 ? 14.623 -0.114 -1.608 1.00 93.06 86 SER A C 1
ATOM 710 O O . SER A 1 86 ? 13.843 0.675 -2.141 1.00 93.06 86 SER A O 1
ATOM 712 N N . GLU A 1 87 ? 14.766 -1.369 -2.030 1.00 96.94 87 GLU A N 1
ATOM 713 C CA . GLU A 1 87 ? 14.125 -1.937 -3.210 1.00 96.94 87 GLU A CA 1
ATOM 714 C C . GLU A 1 87 ? 12.878 -2.766 -2.870 1.00 96.94 87 GLU A C 1
ATOM 716 O O . GLU A 1 87 ? 12.676 -3.223 -1.738 1.00 96.94 87 GLU A O 1
ATOM 721 N N . VAL A 1 88 ? 12.051 -3.031 -3.883 1.00 96.38 88 VAL A N 1
ATOM 722 C CA . VAL A 1 88 ? 10.890 -3.921 -3.771 1.00 96.38 88 VAL A CA 1
ATOM 723 C C . VAL A 1 88 ? 10.955 -5.055 -4.791 1.00 96.38 88 VAL A C 1
ATOM 725 O O . VAL A 1 88 ? 11.414 -4.885 -5.917 1.00 96.38 88 VAL A O 1
ATOM 728 N N . SER A 1 89 ? 10.510 -6.245 -4.380 1.00 96.12 89 SER A N 1
ATOM 729 C CA . SER A 1 89 ? 10.416 -7.392 -5.289 1.00 96.12 89 SER A CA 1
ATOM 730 C C . SER A 1 89 ? 9.165 -7.278 -6.156 1.00 96.12 89 SER A C 1
ATOM 732 O O . SER A 1 89 ? 8.097 -6.920 -5.661 1.00 96.12 89 SER A O 1
ATOM 734 N N . LEU A 1 90 ? 9.306 -7.610 -7.434 1.00 96.50 90 LEU A N 1
ATOM 735 C CA . LEU A 1 90 ? 8.234 -7.626 -8.418 1.00 96.50 90 LEU A CA 1
ATOM 736 C C . LEU A 1 90 ? 7.888 -9.065 -8.789 1.00 96.50 90 LEU A C 1
ATOM 738 O O . LEU A 1 90 ? 8.776 -9.906 -8.956 1.00 96.50 90 LEU A O 1
ATOM 742 N N . LYS A 1 91 ? 6.599 -9.330 -8.989 1.00 95.75 91 LYS A N 1
ATOM 743 C CA . LYS A 1 91 ? 6.108 -10.612 -9.482 1.00 95.75 91 LYS A CA 1
ATOM 744 C C . LYS A 1 91 ? 5.318 -10.416 -10.768 1.00 95.75 91 LYS A C 1
ATOM 746 O O . LYS A 1 91 ? 4.402 -9.598 -10.822 1.00 95.75 91 LYS A O 1
ATOM 751 N N . GLU A 1 92 ? 5.678 -11.176 -11.797 1.00 95.94 92 GLU A N 1
ATOM 752 C CA . GLU A 1 92 ? 5.038 -11.100 -13.109 1.00 95.94 92 GLU A CA 1
ATOM 753 C C . GLU A 1 92 ? 3.520 -11.313 -13.000 1.00 95.94 92 GLU A C 1
ATOM 755 O O . GLU A 1 92 ? 3.044 -12.236 -12.332 1.00 95.94 92 GLU A O 1
ATOM 760 N N . GLY A 1 93 ? 2.764 -10.435 -13.660 1.00 91.75 93 GLY A N 1
ATOM 761 C CA . GLY A 1 93 ? 1.303 -10.438 -13.665 1.00 91.75 93 GLY A CA 1
ATOM 762 C C . GLY A 1 93 ? 0.646 -9.633 -12.541 1.00 91.75 93 GLY A C 1
ATOM 763 O O . GLY A 1 93 ? -0.578 -9.508 -12.546 1.00 91.75 93 GLY A O 1
ATOM 764 N N . GLU A 1 94 ? 1.411 -9.074 -11.600 1.00 93.06 94 GLU A N 1
ATOM 765 C CA . GLU A 1 94 ? 0.891 -8.122 -10.609 1.00 93.06 94 GLU A CA 1
ATOM 766 C C . GLU A 1 94 ? 0.840 -6.690 -11.170 1.00 93.06 94 GLU A C 1
ATOM 768 O O . GLU A 1 94 ? 1.375 -6.394 -12.241 1.00 93.06 94 GLU A O 1
ATOM 773 N N . THR A 1 95 ? 0.179 -5.786 -10.446 1.00 92.50 95 THR A N 1
ATOM 774 C CA . THR A 1 95 ? 0.198 -4.348 -10.737 1.00 92.50 95 THR A CA 1
ATOM 775 C C . THR A 1 95 ? 0.911 -3.593 -9.630 1.00 92.50 95 THR A C 1
ATOM 777 O O . THR A 1 95 ? 0.840 -3.966 -8.456 1.00 92.50 95 THR A O 1
ATOM 780 N N . VAL A 1 96 ? 1.548 -2.490 -9.996 1.00 92.75 96 VAL A N 1
ATOM 781 C CA . VAL A 1 96 ? 2.139 -1.538 -9.057 1.00 92.75 96 VAL A CA 1
ATOM 782 C C . VAL A 1 96 ? 1.714 -0.128 -9.416 1.00 92.75 96 VAL A C 1
ATOM 784 O O . VAL A 1 96 ? 1.375 0.173 -10.559 1.00 92.75 96 VAL A O 1
ATOM 787 N N . GLU A 1 97 ? 1.764 0.747 -8.433 1.00 91.62 97 GLU A N 1
ATOM 788 C CA . GLU A 1 97 ? 1.601 2.177 -8.617 1.00 91.62 97 GLU A CA 1
ATOM 789 C C . GLU A 1 97 ? 2.968 2.845 -8.659 1.00 91.62 97 GLU A C 1
ATOM 791 O O . GLU A 1 97 ? 3.797 2.615 -7.779 1.00 91.62 97 GLU A O 1
ATOM 796 N N . VAL A 1 98 ? 3.204 3.676 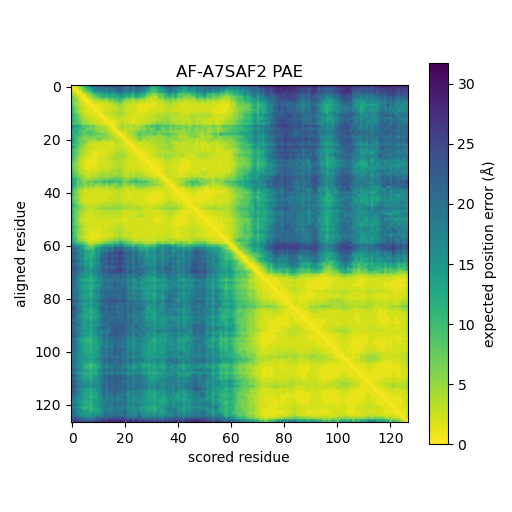-9.671 1.00 92.25 98 VAL A N 1
ATOM 797 C CA . VAL A 1 98 ? 4.448 4.438 -9.789 1.00 92.25 98 VAL A CA 1
ATOM 798 C C . VAL A 1 98 ? 4.296 5.772 -9.067 1.00 92.25 98 VAL A C 1
ATOM 800 O O . VAL A 1 98 ? 3.486 6.607 -9.462 1.00 92.25 98 VAL A O 1
ATOM 803 N N . LEU A 1 99 ? 5.112 5.965 -8.030 1.00 90.00 99 LEU A N 1
ATOM 804 C CA . LEU A 1 99 ? 5.163 7.177 -7.211 1.00 90.00 99 LEU A CA 1
ATOM 805 C C . LEU A 1 99 ? 6.206 8.174 -7.737 1.00 90.00 99 LEU A C 1
ATOM 807 O O . LEU A 1 99 ? 5.991 9.382 -7.690 1.00 90.00 99 LEU A O 1
ATOM 811 N N . GLU A 1 100 ? 7.334 7.671 -8.249 1.00 92.06 100 GLU A N 1
ATOM 812 C CA . GLU A 1 100 ? 8.427 8.488 -8.786 1.00 92.06 100 GLU A CA 1
ATOM 813 C C . GLU A 1 100 ? 9.116 7.787 -9.962 1.00 92.06 100 GLU A C 1
ATOM 815 O O . GLU A 1 100 ? 9.399 6.590 -9.903 1.00 92.06 100 GLU A O 1
ATOM 820 N N . GLN A 1 101 ? 9.420 8.544 -11.021 1.00 93.25 101 GLN A N 1
ATOM 821 C CA . GLN A 1 101 ? 10.173 8.066 -12.182 1.00 93.25 101 GLN A CA 1
ATOM 822 C C . GLN A 1 101 ? 11.557 8.718 -12.211 1.00 93.25 101 GLN A C 1
ATOM 824 O O . GLN A 1 101 ? 11.689 9.860 -12.654 1.00 93.25 101 GLN A O 1
ATOM 829 N N . SER A 1 102 ? 12.588 8.001 -11.755 1.00 93.00 102 SER A N 1
ATOM 830 C CA . SER A 1 102 ? 13.976 8.456 -11.895 1.00 93.00 102 SER A CA 1
ATOM 831 C C . SER A 1 102 ? 14.491 8.239 -13.322 1.00 93.00 102 SER A C 1
ATOM 833 O O . SER A 1 102 ? 14.128 7.276 -14.008 1.00 93.00 102 SER A O 1
ATOM 835 N N . GLU A 1 103 ? 15.385 9.124 -13.767 1.00 94.25 103 GLU A N 1
ATOM 836 C CA . GLU A 1 103 ? 16.058 9.035 -15.070 1.00 94.25 103 GLU A CA 1
ATOM 837 C C . GLU A 1 103 ? 17.107 7.910 -15.129 1.00 94.25 103 GLU A C 1
ATOM 839 O O . GLU A 1 103 ? 17.533 7.517 -16.216 1.00 94.25 103 GLU A O 1
ATOM 844 N N . ASP A 1 104 ? 17.522 7.370 -13.979 1.00 94.88 104 ASP A N 1
ATOM 845 C CA . ASP A 1 104 ? 18.474 6.252 -13.885 1.00 94.88 104 ASP A CA 1
ATOM 846 C C . ASP A 1 104 ? 17.850 4.873 -14.179 1.00 94.88 104 ASP A C 1
ATOM 848 O O . ASP A 1 104 ? 18.562 3.867 -14.232 1.00 94.88 104 ASP A O 1
ATOM 852 N N . GLY A 1 105 ? 16.534 4.829 -14.412 1.00 95.56 105 GLY A N 1
ATOM 853 C CA . GLY A 1 105 ? 15.789 3.615 -14.728 1.00 95.56 105 GLY A CA 1
ATOM 854 C C . GLY A 1 105 ? 15.206 2.886 -13.517 1.00 95.56 105 GLY A C 1
ATOM 855 O O . GLY A 1 105 ? 14.553 1.860 -13.725 1.00 95.56 105 GLY A O 1
ATOM 856 N N . TRP A 1 106 ? 15.378 3.405 -12.300 1.00 97.06 106 TRP A N 1
ATOM 857 C CA . TRP A 1 106 ? 14.748 2.899 -11.081 1.00 97.06 106 TRP A CA 1
ATOM 858 C C . TRP A 1 106 ? 13.561 3.767 -10.697 1.00 97.06 106 TRP A C 1
ATOM 860 O O . TRP A 1 106 ? 13.674 4.976 -10.528 1.00 97.06 106 TRP A O 1
ATOM 870 N N . TRP A 1 107 ? 12.388 3.164 -10.576 1.00 97.06 107 TRP A N 1
ATOM 871 C CA . TRP A 1 107 ? 11.166 3.878 -10.222 1.00 97.06 107 TRP A CA 1
ATOM 872 C C . TRP A 1 107 ? 10.737 3.500 -8.816 1.00 97.06 107 TRP A C 1
ATOM 874 O O . TRP A 1 107 ? 10.821 2.333 -8.431 1.00 97.06 107 TRP A O 1
ATOM 884 N N . LEU A 1 108 ? 10.289 4.489 -8.048 1.00 95.69 108 LEU A N 1
ATOM 885 C CA . LEU A 1 108 ? 9.716 4.245 -6.735 1.00 95.69 108 LEU A CA 1
ATOM 886 C C . LEU A 1 108 ? 8.287 3.764 -6.945 1.00 95.69 108 LEU A C 1
ATOM 888 O O . LEU A 1 108 ? 7.476 4.480 -7.541 1.00 95.69 108 LEU A O 1
ATOM 892 N N . VAL A 1 109 ? 7.981 2.562 -6.466 1.00 95.19 109 VAL A N 1
ATOM 893 C CA . VAL A 1 109 ? 6.666 1.954 -6.665 1.00 95.19 109 VAL A CA 1
ATOM 894 C C . VAL A 1 109 ? 6.045 1.496 -5.358 1.00 95.19 109 VAL A C 1
ATOM 896 O O . VAL A 1 109 ? 6.747 1.133 -4.413 1.00 95.19 109 VAL A O 1
ATOM 899 N N . ARG A 1 110 ? 4.712 1.490 -5.328 1.00 92.19 110 ARG A N 1
ATOM 900 C CA . ARG A 1 110 ? 3.895 0.883 -4.277 1.00 92.19 110 ARG A CA 1
ATOM 901 C C . ARG A 1 110 ? 3.211 -0.365 -4.824 1.00 92.19 110 ARG A C 1
ATOM 903 O O . ARG A 1 110 ? 2.506 -0.313 -5.830 1.00 92.19 110 ARG A O 1
ATOM 910 N N . THR A 1 111 ? 3.430 -1.497 -4.172 1.00 89.69 111 THR A N 1
ATOM 911 C CA . THR A 1 111 ? 2.803 -2.779 -4.525 1.00 89.69 111 THR A CA 1
ATOM 912 C C . THR A 1 111 ? 1.392 -2.889 -3.940 1.00 89.69 111 THR A C 1
ATOM 914 O O . THR A 1 111 ? 1.018 -2.161 -3.018 1.00 89.69 111 THR A O 1
ATOM 917 N N . GLN A 1 112 ? 0.619 -3.877 -4.401 1.00 80.12 112 GLN A N 1
ATOM 918 C CA . GLN A 1 112 ? -0.719 -4.176 -3.864 1.00 80.12 112 GLN A CA 1
ATOM 919 C C . GLN A 1 112 ? -0.727 -4.542 -2.368 1.00 80.12 112 GLN A C 1
ATOM 921 O O . GLN A 1 112 ? -1.757 -4.426 -1.712 1.00 80.12 112 GLN A O 1
ATOM 926 N N . 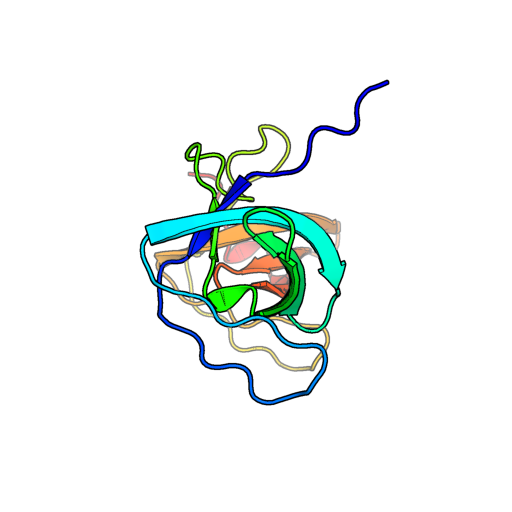ASN A 1 113 ? 0.408 -4.982 -1.812 1.00 78.81 113 ASN A N 1
ATOM 927 C CA . ASN A 1 113 ? 0.552 -5.253 -0.379 1.00 78.81 113 ASN A CA 1
ATOM 928 C C . ASN A 1 113 ? 1.086 -4.046 0.419 1.00 78.81 113 ASN A C 1
ATOM 930 O O . ASN A 1 113 ? 1.530 -4.223 1.553 1.00 78.81 113 ASN A O 1
ATOM 934 N N . PHE A 1 114 ? 1.050 -2.848 -0.172 1.00 78.00 114 PHE A N 1
ATOM 935 C CA . PHE A 1 114 ? 1.500 -1.580 0.408 1.00 78.00 114 PHE A CA 1
ATOM 936 C C . PHE A 1 114 ? 3.005 -1.490 0.703 1.00 78.00 114 PHE A C 1
ATOM 938 O O . PHE A 1 114 ? 3.435 -0.585 1.418 1.00 78.00 114 PHE A O 1
ATOM 945 N N . SER A 1 115 ? 3.825 -2.383 0.140 1.00 83.38 115 SER A N 1
ATOM 946 C CA . SER A 1 115 ? 5.282 -2.224 0.197 1.00 83.38 115 SER A CA 1
ATOM 947 C C . SER A 1 115 ? 5.712 -1.121 -0.764 1.00 83.38 115 SER A C 1
ATOM 949 O O . SER A 1 115 ? 5.257 -1.086 -1.907 1.00 83.38 115 SER A O 1
ATOM 951 N N . VAL A 1 116 ? 6.601 -0.239 -0.308 1.00 91.94 116 VAL A N 1
ATOM 952 C CA . VAL A 1 116 ? 7.161 0.852 -1.112 1.00 91.94 116 VAL A CA 1
ATOM 953 C C . VAL A 1 116 ? 8.660 0.646 -1.256 1.00 91.94 116 VAL A C 1
ATOM 955 O O . VAL A 1 116 ? 9.344 0.419 -0.259 1.00 91.94 116 VAL A O 1
ATOM 958 N N . GLY A 1 117 ? 9.166 0.731 -2.483 1.00 95.62 117 GLY A N 1
ATOM 959 C CA . GLY A 1 117 ? 10.593 0.610 -2.759 1.00 95.62 117 GLY A CA 1
ATOM 960 C C . GLY A 1 117 ? 10.934 0.859 -4.221 1.00 95.62 117 GLY A C 1
ATOM 961 O O . GLY A 1 117 ? 10.051 0.985 -5.072 1.00 95.62 117 GLY A O 1
ATOM 962 N N . TRP A 1 118 ? 12.229 0.957 -4.501 1.00 97.69 118 TRP A N 1
ATOM 963 C CA . TRP A 1 118 ? 12.749 1.114 -5.853 1.00 97.69 118 TRP A CA 1
ATOM 964 C C . TRP A 1 118 ? 12.642 -0.192 -6.635 1.00 97.69 118 TRP A C 1
ATOM 966 O O . TRP A 1 118 ? 12.931 -1.273 -6.117 1.00 97.69 118 TRP A O 1
ATOM 976 N N . ALA A 1 119 ? 12.229 -0.087 -7.893 1.00 97.56 119 ALA A N 1
ATOM 977 C CA . ALA A 1 119 ? 12.145 -1.209 -8.809 1.00 97.56 119 ALA A CA 1
ATOM 978 C C . ALA A 1 119 ? 12.629 -0.817 -10.214 1.00 97.56 119 ALA A C 1
ATOM 980 O O . ALA A 1 119 ? 12.437 0.323 -10.649 1.00 97.56 119 ALA A O 1
ATOM 981 N N . PRO A 1 120 ? 13.238 -1.752 -10.954 1.00 97.56 120 PRO A N 1
ATOM 982 C CA . PRO A 1 120 ? 13.721 -1.493 -12.301 1.00 97.56 120 PRO A CA 1
ATOM 983 C C . PRO A 1 120 ? 12.555 -1.297 -13.288 1.00 97.56 120 PRO A C 1
ATOM 985 O O . PRO A 1 120 ? 11.723 -2.181 -13.504 1.00 97.56 120 PRO A O 1
ATOM 988 N N . SER A 1 121 ? 12.509 -0.128 -13.927 1.00 96.94 121 SER A N 1
ATOM 989 C CA . SER A 1 121 ? 11.411 0.294 -14.816 1.00 96.94 121 SER A CA 1
ATOM 990 C C . SER A 1 121 ? 11.215 -0.593 -16.049 1.00 96.94 121 SER A C 1
ATOM 992 O O . SER A 1 121 ? 10.114 -0.662 -16.583 1.00 96.94 121 SER A O 1
ATOM 994 N N . ASN A 1 122 ? 12.239 -1.329 -16.490 1.00 97.12 122 ASN A N 1
ATOM 995 C CA . ASN A 1 122 ? 12.143 -2.238 -17.639 1.00 97.12 122 ASN A CA 1
ATOM 996 C C . ASN A 1 122 ? 11.284 -3.490 -17.374 1.00 97.12 122 ASN A C 1
ATOM 998 O O . ASN A 1 122 ? 11.069 -4.273 -18.298 1.00 97.12 122 ASN A O 1
ATOM 1002 N N . TYR A 1 123 ? 10.820 -3.682 -16.138 1.00 96.81 123 TYR A N 1
ATOM 1003 C CA . TYR A 1 123 ? 9.868 -4.725 -15.748 1.00 96.81 123 TYR A CA 1
ATOM 1004 C C . TYR A 1 123 ? 8.438 -4.188 -15.605 1.00 96.81 123 TYR A C 1
ATOM 1006 O O . TYR A 1 123 ? 7.549 -4.943 -15.215 1.00 96.81 123 TYR A O 1
ATOM 1014 N N . LEU A 1 124 ? 8.208 -2.905 -15.908 1.00 96.44 124 LEU A N 1
ATOM 1015 C CA . LEU A 1 124 ? 6.927 -2.224 -15.754 1.00 96.44 124 LEU A CA 1
ATOM 1016 C C . LEU A 1 124 ? 6.405 -1.763 -17.118 1.00 96.44 124 LEU A C 1
ATOM 1018 O O . LEU A 1 124 ? 7.124 -1.119 -17.881 1.00 96.44 124 LEU A O 1
ATOM 1022 N N . ASP A 1 125 ? 5.139 -2.051 -17.407 1.00 94.69 125 ASP A N 1
ATOM 1023 C CA . ASP A 1 125 ? 4.464 -1.618 -18.632 1.00 94.69 125 ASP A CA 1
ATOM 1024 C C . ASP A 1 125 ? 3.130 -0.935 -18.325 1.00 94.69 125 ASP A C 1
ATOM 1026 O O . ASP A 1 125 ? 2.419 -1.315 -17.399 1.00 94.69 125 ASP A O 1
ATOM 1030 N N . LYS A 1 126 ? 2.782 0.094 -19.098 1.00 87.38 126 LYS A N 1
ATOM 1031 C CA . LYS A 1 126 ? 1.567 0.888 -18.865 1.00 87.38 126 LYS A CA 1
ATOM 1032 C C . LYS A 1 126 ? 0.306 0.264 -19.481 1.00 87.38 126 LYS A C 1
ATOM 1034 O O . LYS A 1 126 ? -0.776 0.697 -19.112 1.00 87.38 126 LYS A O 1
ATOM 1039 N N . ASN A 1 127 ? 0.486 -0.705 -20.388 1.00 65.06 127 ASN A N 1
ATOM 1040 C CA . ASN A 1 127 ? -0.518 -1.456 -21.164 1.00 65.06 127 ASN A CA 1
ATOM 1041 C C . ASN A 1 127 ? -1.860 -0.741 -21.420 1.00 65.06 127 ASN A C 1
ATOM 1043 O O . ASN A 1 127 ? -2.756 -0.784 -20.547 1.00 65.06 127 ASN A O 1
#

Organism: Nematostella vectensis (NCBI:txid45351)

Sequence (127 aa):
EPILLEQYVVITDYKKTQQKDLNLRAGNVVDVIQKNEHGWWFVDLDGELGWVPASYLEPRDGTSEFDDPEHVIYYVIGEYNKDDDSEVSLKEGETVEVLEQSEDGWWLVRTQNFSVGWAPSNYLDKN

Mean predicted aligned error: 10.92 Å

Nearest PDB structures (foldseek):
  2g6f-assembly1_X  TM=9.468E-01  e=1.094E-04  Rattus norvegicus
  4lnp-assembly1_A  TM=9.663E-01  e=8.436E-04  Homo sapiens
  2ak5-assembly1_B-2  TM=9.124E-01  e=5.791E-04  Rattus norvegicus
  4rtt-assembly2_A  TM=8.800E-01  e=1.104E-03  Homo sapiens
  4rtt-assembly2_B-2  TM=9.121E-01  e=1.790E-03  Homo sapiens